Protein AF-A0AAE4ZV45-F1 (afdb_monomer)

pLDDT: mean 95.46, std 4.02, range [68.5, 98.81]

Mean predicted aligned error: 3.24 Å

Sequence (125 aa):
YDPDAQTALLVYGKSILERPEVAKRFMVAYIQSLRDYNDAFFGNKGKEEIIDILVEYSTVTDKALYDMMYPTGLNPDGYVRMKGIQMDLDWYKARGFLMGDLTAEQAVDNSYVDFAVDLLGKYGE

Foldseek 3Di:
DDPLAFDDDDDDDPVVVVVVVSLLVVLLVVLVVLLCLCCLQPVVPCVVVVLVVCLVPHPDVDSVVSVVDDDDDAQSLRDTRQRNVQVVVVVCVVVVNDDDDDHSVNVDDCPSSVSSCVVVPHPPD

Radius of gyration: 16.93 Å; Cα contacts (8 Å, |Δi|>4): 99; chains: 1; bounding box: 43×28×41 Å

Solvent-accessible surface area (backbone atoms only — not comparable to full-atom values): 7608 Å² total; per-residue (Å²): 138,68,93,48,64,56,91,77,82,93,80,84,54,71,80,43,66,79,34,56,73,57,42,36,54,49,38,36,53,50,31,51,51,36,36,52,50,42,27,22,78,76,60,81,40,64,41,68,64,54,50,53,52,43,32,73,76,47,91,59,64,59,73,75,52,67,80,73,54,83,79,80,91,67,56,44,63,60,67,77,46,56,67,20,47,34,52,50,46,50,55,34,38,79,68,69,74,42,88,75,90,76,50,40,77,77,74,53,81,56,68,41,43,51,55,28,35,74,73,70,47,63,78,93,113

Secondary structure (DSSP, 8-state):
--SS---------HHHHT-HHHHHHHHHHHHHHHHHHHHHHTS-SSHHHHHHHHHHHSS---GGGGGTSPPP---TT----HHHHHHHHHHHHHTT-S-S---HHHH---HHHHHHHHHH--TT-

Structure (mmCIF, N/CA/C/O backbone):
data_AF-A0AAE4ZV45-F1
#
_entry.id   AF-A0AAE4ZV45-F1
#
loop_
_atom_site.group_PDB
_atom_site.id
_atom_site.type_symbol
_atom_site.label_atom_id
_atom_site.label_alt_id
_atom_site.label_comp_id
_atom_site.label_asym_id
_atom_site.label_entity_id
_atom_site.label_seq_id
_atom_site.pdbx_PDB_ins_code
_atom_site.Cartn_x
_atom_site.Cartn_y
_atom_site.Cartn_z
_atom_site.occupancy
_atom_site.B_iso_or_equiv
_atom_site.auth_seq_id
_atom_site.auth_comp_id
_atom_site.auth_asym_id
_atom_site.auth_atom_id
_atom_site.pdbx_PDB_model_num
ATOM 1 N N . TYR A 1 1 ? -14.459 12.737 -11.225 1.00 68.50 1 TYR A N 1
ATOM 2 C CA . TYR A 1 1 ? -13.157 12.530 -10.571 1.0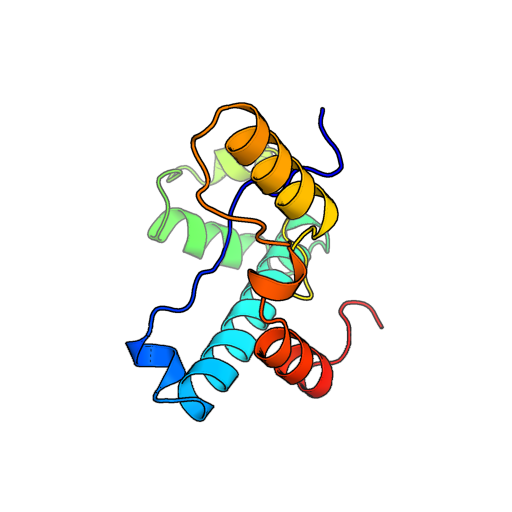0 68.50 1 TYR A CA 1
ATOM 3 C C . TYR A 1 1 ? -13.358 12.826 -9.102 1.00 68.50 1 TYR A C 1
ATOM 5 O O . TYR A 1 1 ? -13.796 13.928 -8.798 1.00 68.50 1 TYR A O 1
ATOM 13 N N . ASP A 1 2 ? -13.147 11.834 -8.241 1.00 84.81 2 ASP A N 1
ATOM 14 C CA . ASP A 1 2 ? -13.209 11.988 -6.787 1.00 84.81 2 ASP A CA 1
ATOM 15 C C . ASP A 1 2 ? -11.779 11.817 -6.241 1.00 84.81 2 ASP A C 1
ATOM 17 O O . ASP A 1 2 ? -11.267 10.698 -6.258 1.00 84.81 2 ASP A O 1
ATOM 21 N N . PRO A 1 3 ? -11.088 12.907 -5.854 1.00 86.94 3 PRO A N 1
ATOM 22 C CA . PRO A 1 3 ? -9.703 12.845 -5.382 1.00 86.94 3 PRO A CA 1
ATOM 23 C C . PRO A 1 3 ? -9.550 12.185 -4.005 1.00 86.94 3 PRO A C 1
ATOM 25 O O . PRO A 1 3 ? -8.432 11.828 -3.626 1.00 86.94 3 PRO A O 1
ATOM 28 N N . ASP A 1 4 ? -10.642 12.051 -3.252 1.00 92.69 4 ASP A N 1
ATOM 29 C CA . ASP A 1 4 ? -10.623 11.517 -1.895 1.00 92.69 4 ASP A CA 1
ATOM 30 C C . ASP A 1 4 ? -10.967 10.021 -1.853 1.00 92.69 4 ASP A C 1
ATOM 32 O O . ASP A 1 4 ? -10.653 9.363 -0.861 1.00 92.69 4 ASP A O 1
ATOM 36 N N . ALA A 1 5 ? -11.545 9.474 -2.928 1.00 92.62 5 ALA A N 1
ATOM 37 C CA . ALA A 1 5 ? -11.975 8.082 -3.021 1.00 92.62 5 ALA A CA 1
ATOM 38 C C . ALA A 1 5 ? -10.843 7.066 -2.769 1.00 92.62 5 ALA A C 1
ATOM 40 O O . ALA A 1 5 ? -9.752 7.156 -3.341 1.00 92.62 5 ALA A O 1
ATOM 41 N N . GLN A 1 6 ? -11.143 6.042 -1.961 1.00 95.19 6 GLN A N 1
ATOM 42 C CA . GLN A 1 6 ? -10.290 4.873 -1.739 1.00 95.19 6 GLN A CA 1
ATOM 43 C C . GLN A 1 6 ? -10.882 3.648 -2.453 1.00 95.19 6 GLN A C 1
ATOM 45 O O . GLN A 1 6 ? -11.742 2.961 -1.918 1.00 95.19 6 GLN A O 1
ATOM 50 N N . THR A 1 7 ? -10.413 3.348 -3.665 1.00 92.06 7 THR A N 1
ATOM 51 C CA . THR A 1 7 ? -11.038 2.317 -4.520 1.00 92.06 7 THR A CA 1
ATOM 52 C C . THR A 1 7 ? -10.774 0.874 -4.079 1.00 92.06 7 THR A C 1
ATOM 54 O O . THR A 1 7 ? -11.626 0.008 -4.260 1.00 92.06 7 THR A O 1
ATOM 57 N N . ALA A 1 8 ? -9.585 0.584 -3.548 1.00 92.88 8 ALA A N 1
ATOM 58 C CA . ALA A 1 8 ? -9.167 -0.769 -3.178 1.00 92.88 8 ALA A CA 1
ATOM 59 C C . ALA A 1 8 ? -8.463 -0.767 -1.819 1.00 92.88 8 ALA A C 1
ATOM 61 O O . ALA A 1 8 ? -7.830 0.218 -1.449 1.00 92.88 8 ALA A O 1
ATOM 62 N N . LEU A 1 9 ? -8.567 -1.865 -1.074 1.00 94.12 9 LEU A N 1
ATOM 63 C CA . LEU A 1 9 ? -8.042 -1.992 0.286 1.00 94.12 9 LEU A CA 1
ATOM 64 C C . LEU A 1 9 ? -7.284 -3.314 0.424 1.00 94.12 9 LEU A C 1
ATOM 66 O O . LEU A 1 9 ? -7.744 -4.345 -0.067 1.00 94.12 9 LEU A O 1
ATOM 70 N N . LEU A 1 10 ? -6.164 -3.294 1.145 1.00 95.81 10 LEU A N 1
ATOM 71 C CA . LEU A 1 10 ? -5.565 -4.506 1.697 1.00 95.81 10 LEU A CA 1
ATOM 72 C C . LEU A 1 10 ? -6.202 -4.762 3.065 1.00 95.81 10 LEU A C 1
ATOM 74 O O . LEU A 1 10 ? -6.154 -3.900 3.939 1.00 95.81 10 LEU A O 1
ATOM 78 N N . VAL A 1 11 ? -6.792 -5.942 3.256 1.00 96.62 11 VAL A N 1
ATOM 79 C CA . VAL A 1 11 ? -7.483 -6.297 4.502 1.00 96.62 11 VAL A CA 1
ATOM 80 C C . VAL A 1 11 ? -6.830 -7.521 5.126 1.00 96.62 11 VAL A C 1
ATOM 82 O O . VAL A 1 11 ? -6.746 -8.585 4.511 1.00 96.62 11 VAL A O 1
ATOM 85 N N . TYR A 1 12 ? -6.393 -7.386 6.375 1.00 97.12 12 TYR A N 1
ATOM 86 C CA . TYR A 1 12 ? -5.903 -8.504 7.170 1.00 97.12 12 TYR A CA 1
ATOM 87 C C . TYR A 1 12 ? -7.057 -9.271 7.808 1.00 97.12 12 TYR A C 1
ATOM 89 O O . TYR A 1 12 ? -7.820 -8.748 8.616 1.00 97.12 12 TYR A O 1
ATOM 97 N N . GLY A 1 13 ? -7.161 -10.553 7.462 1.00 96.62 13 GLY A N 1
ATOM 98 C CA . GLY A 1 13 ? -8.060 -11.476 8.145 1.00 96.62 13 GLY A CA 1
ATOM 99 C C . GLY A 1 13 ? -7.550 -11.856 9.539 1.00 96.62 13 GLY A C 1
ATOM 100 O O . GLY A 1 13 ? -6.360 -11.776 9.837 1.00 96.62 13 GLY A O 1
ATOM 101 N N . LYS A 1 14 ? -8.442 -12.371 10.390 1.00 95.06 14 LYS A N 1
ATOM 102 C CA . LYS A 1 14 ? -8.130 -12.747 11.782 1.00 95.06 14 LYS A CA 1
ATOM 103 C C . LYS A 1 14 ? -6.872 -13.622 11.937 1.00 95.06 14 LYS A C 1
ATOM 105 O O . LYS A 1 14 ? -6.076 -13.402 12.841 1.00 95.06 14 LYS A O 1
ATOM 110 N N . SER A 1 15 ? -6.657 -14.579 11.034 1.00 96.50 15 SER A N 1
ATOM 111 C CA . SER A 1 15 ? -5.549 -15.538 11.131 1.00 96.50 15 SER A CA 1
ATOM 112 C C . SER A 1 15 ? -4.155 -14.922 10.960 1.00 96.50 15 SER A C 1
ATOM 114 O O . SER A 1 15 ? -3.175 -15.527 11.398 1.00 96.50 15 SER A O 1
ATOM 116 N N . ILE A 1 16 ? -4.014 -13.772 10.288 1.00 96.44 16 ILE A N 1
ATOM 117 C CA . ILE A 1 16 ? -2.71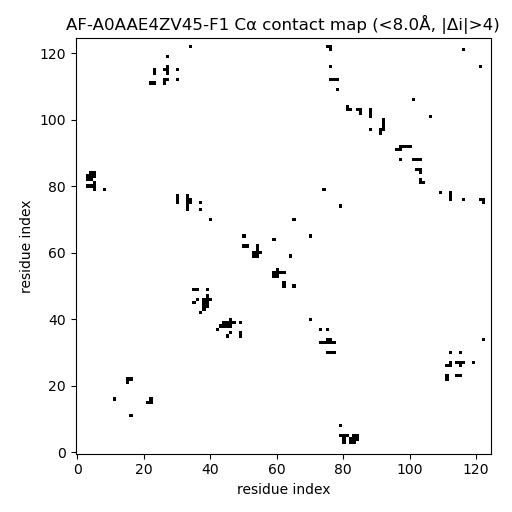8 -13.076 10.202 1.00 96.44 16 ILE A CA 1
ATOM 118 C C . ILE A 1 16 ? -2.512 -12.153 11.406 1.00 96.44 16 ILE A C 1
ATOM 120 O O . ILE A 1 16 ? -1.390 -12.042 11.889 1.00 96.44 16 ILE A O 1
ATOM 124 N N . LEU A 1 17 ? -3.592 -11.590 11.960 1.00 94.88 17 LEU A N 1
ATOM 125 C CA . LEU A 1 17 ? -3.545 -10.763 13.172 1.00 94.88 17 LEU A CA 1
ATOM 126 C C . LEU A 1 17 ? -3.120 -11.563 14.414 1.00 94.88 17 LEU A C 1
ATOM 128 O O . LEU A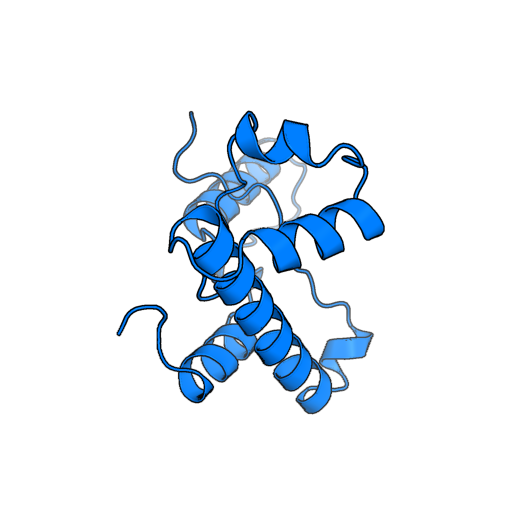 1 17 ? -2.432 -11.039 15.282 1.00 94.88 17 LEU A O 1
ATOM 132 N N . GLU A 1 18 ? -3.440 -12.858 14.469 1.00 97.06 18 GLU A N 1
ATOM 133 C CA . GLU A 1 18 ? -2.940 -13.780 15.504 1.00 97.06 18 GLU A CA 1
ATOM 134 C C . GLU A 1 18 ? -1.431 -14.085 15.369 1.00 97.06 18 GLU A C 1
ATOM 136 O O . GLU A 1 18 ? -0.834 -14.716 16.241 1.00 97.06 18 GLU A O 1
ATOM 141 N N . ARG A 1 19 ? -0.792 -13.640 14.278 1.00 97.94 19 ARG A N 1
ATOM 142 C CA . ARG A 1 19 ? 0.633 -13.836 13.969 1.00 97.94 19 ARG A CA 1
ATOM 143 C C . ARG A 1 19 ? 1.287 -12.484 13.645 1.00 97.94 19 ARG A C 1
ATOM 145 O O . ARG A 1 19 ? 1.714 -12.270 12.508 1.00 97.94 19 ARG A O 1
ATOM 152 N N . PRO A 1 20 ? 1.413 -11.575 14.627 1.00 96.12 20 PRO A N 1
ATOM 153 C CA . PRO A 1 20 ? 1.793 -10.180 14.387 1.00 96.12 20 PRO A CA 1
ATOM 154 C C . PRO A 1 20 ? 3.147 -10.021 13.684 1.00 96.12 20 PRO A C 1
ATOM 156 O O . PRO A 1 20 ? 3.307 -9.151 12.836 1.00 96.12 20 PRO A O 1
ATOM 159 N N . GLU A 1 21 ? 4.115 -10.896 13.957 1.00 98.00 21 GLU A N 1
ATOM 160 C CA . GLU A 1 21 ? 5.420 -10.852 13.283 1.00 98.00 21 GLU A CA 1
ATOM 161 C C . GLU A 1 21 ? 5.341 -11.236 11.798 1.00 98.00 21 GLU A C 1
ATOM 163 O O . GLU A 1 21 ? 6.087 -10.704 10.976 1.00 98.00 21 GLU A O 1
ATOM 168 N N . VAL A 1 22 ? 4.408 -12.118 11.427 1.00 98.31 22 VAL A N 1
ATOM 169 C CA . VAL A 1 22 ? 4.125 -12.433 10.019 1.00 98.31 22 VAL A CA 1
ATOM 170 C C . VAL A 1 22 ? 3.413 -11.256 9.359 1.00 98.31 22 VAL A C 1
ATOM 172 O O . VAL A 1 22 ? 3.796 -10.860 8.263 1.00 98.31 22 VAL A O 1
ATOM 175 N N . ALA A 1 23 ? 2.431 -10.661 10.039 1.00 98.31 23 ALA A N 1
ATOM 176 C CA . ALA A 1 23 ? 1.695 -9.495 9.553 1.00 98.31 23 ALA A CA 1
ATOM 177 C C . ALA A 1 23 ? 2.616 -8.289 9.284 1.00 98.31 23 ALA A C 1
ATOM 179 O O . ALA A 1 23 ? 2.509 -7.649 8.238 1.00 98.31 23 ALA A O 1
ATOM 180 N N . LYS A 1 24 ? 3.577 -8.020 10.177 1.00 98.56 24 LYS A N 1
ATOM 181 C CA . LYS A 1 24 ? 4.603 -6.984 9.984 1.00 98.56 24 LYS A CA 1
ATOM 182 C C . LYS A 1 24 ? 5.479 -7.262 8.766 1.00 98.56 24 LYS A C 1
ATOM 184 O O . LYS A 1 24 ? 5.617 -6.405 7.901 1.00 98.56 24 LYS A O 1
ATOM 189 N N . ARG A 1 25 ? 6.044 -8.471 8.666 1.00 98.50 25 ARG A N 1
ATOM 190 C CA . ARG A 1 25 ? 6.915 -8.857 7.540 1.00 98.50 25 ARG A CA 1
ATOM 191 C C . ARG A 1 25 ? 6.180 -8.827 6.202 1.00 98.50 25 ARG A C 1
ATOM 193 O O . ARG A 1 25 ? 6.766 -8.407 5.211 1.00 98.50 25 ARG A O 1
ATOM 200 N N . PHE A 1 26 ? 4.910 -9.232 6.184 1.00 98.62 26 PHE A N 1
ATOM 201 C CA . PHE A 1 26 ? 4.068 -9.101 5.000 1.00 98.62 26 PHE A CA 1
ATOM 202 C C . PHE A 1 26 ? 3.911 -7.635 4.601 1.00 98.62 26 PHE A C 1
ATOM 204 O O . PHE A 1 26 ? 4.115 -7.316 3.437 1.00 98.62 26 PHE A O 1
ATOM 211 N N . MET A 1 27 ? 3.595 -6.742 5.546 1.00 98.75 27 MET A N 1
ATOM 212 C CA . MET A 1 27 ? 3.390 -5.325 5.230 1.00 98.75 27 MET A CA 1
ATOM 213 C C . MET A 1 27 ? 4.667 -4.663 4.705 1.00 98.75 27 MET A C 1
ATOM 215 O O . MET A 1 27 ? 4.604 -3.901 3.747 1.00 98.75 27 MET A O 1
ATOM 219 N N . VAL A 1 28 ? 5.829 -5.009 5.270 1.00 98.81 28 VAL A N 1
ATOM 220 C CA . VAL A 1 28 ? 7.134 -4.563 4.755 1.00 98.81 28 VAL A CA 1
ATOM 221 C C . VAL A 1 28 ? 7.306 -4.981 3.293 1.00 98.81 28 VAL A C 1
ATOM 223 O O . VAL A 1 28 ? 7.559 -4.127 2.448 1.00 98.81 28 VAL A O 1
ATOM 226 N N . ALA A 1 29 ? 7.109 -6.264 2.976 1.00 98.75 29 ALA A N 1
ATOM 227 C CA . ALA A 1 29 ? 7.237 -6.763 1.605 1.00 98.75 29 ALA A CA 1
ATOM 228 C C . ALA A 1 29 ? 6.197 -6.142 0.656 1.00 98.75 29 ALA A C 1
ATOM 230 O O . ALA A 1 29 ? 6.512 -5.798 -0.481 1.00 98.75 29 ALA A O 1
ATOM 231 N N . TYR A 1 30 ? 4.965 -5.954 1.132 1.00 98.62 30 TYR A N 1
ATOM 232 C CA . TYR A 1 30 ? 3.910 -5.295 0.373 1.00 98.62 30 TYR A CA 1
ATOM 233 C C . TYR A 1 30 ? 4.299 -3.853 0.032 1.00 98.62 30 TYR A C 1
ATOM 235 O O . TYR A 1 30 ? 4.276 -3.490 -1.140 1.00 98.62 30 TYR A O 1
ATOM 243 N N . ILE A 1 31 ? 4.743 -3.053 1.005 1.00 98.75 31 ILE A N 1
ATOM 244 C CA . ILE A 1 31 ? 5.172 -1.667 0.766 1.00 98.75 31 ILE A CA 1
ATOM 245 C C . ILE A 1 31 ? 6.393 -1.605 -0.156 1.00 98.75 31 ILE A C 1
ATOM 247 O O . ILE A 1 31 ? 6.423 -0.759 -1.045 1.00 98.75 31 ILE A O 1
ATOM 251 N N . GLN A 1 32 ? 7.354 -2.526 -0.033 1.00 98.62 32 GLN A N 1
ATOM 252 C CA . GLN A 1 32 ? 8.445 -2.640 -1.010 1.00 98.62 32 GLN A CA 1
ATOM 253 C C . GLN A 1 32 ? 7.904 -2.851 -2.433 1.00 98.62 32 GLN A C 1
ATOM 255 O O . GLN A 1 32 ? 8.278 -2.105 -3.331 1.00 98.62 32 GLN A O 1
ATOM 260 N N . SER A 1 33 ? 6.934 -3.754 -2.624 1.00 98.12 33 SER A N 1
ATOM 261 C CA . SER A 1 33 ? 6.321 -3.970 -3.944 1.00 98.12 33 SER A CA 1
ATOM 262 C C . SER A 1 33 ? 5.555 -2.748 -4.474 1.00 98.12 33 SER A C 1
ATOM 264 O O . SER A 1 33 ? 5.572 -2.481 -5.676 1.00 98.12 33 SER A O 1
ATOM 266 N N . LEU A 1 34 ? 4.921 -1.958 -3.594 1.00 98.25 34 LEU A N 1
ATOM 267 C CA . LEU A 1 34 ? 4.287 -0.696 -3.988 1.00 98.25 34 LEU A CA 1
ATOM 268 C C . LEU A 1 34 ? 5.329 0.310 -4.480 1.00 98.25 34 LEU A C 1
ATOM 270 O O . LEU A 1 34 ? 5.063 1.044 -5.431 1.00 98.25 34 LEU A O 1
ATOM 274 N N . ARG A 1 35 ? 6.506 0.351 -3.850 1.00 98.38 35 ARG A N 1
ATOM 275 C CA . ARG A 1 35 ? 7.612 1.226 -4.256 1.00 98.38 35 ARG A CA 1
ATOM 276 C C . ARG A 1 35 ? 8.223 0.776 -5.571 1.00 98.38 35 ARG A C 1
ATOM 278 O O . ARG A 1 35 ? 8.424 1.629 -6.422 1.00 98.38 35 ARG A O 1
ATOM 285 N N . ASP A 1 36 ? 8.409 -0.524 -5.784 1.00 98.25 36 ASP A N 1
ATOM 286 C CA . ASP A 1 36 ? 8.891 -1.053 -7.065 1.00 98.25 36 ASP A CA 1
ATOM 287 C C . ASP A 1 36 ? 7.915 -0.730 -8.209 1.00 98.25 36 ASP A C 1
ATOM 289 O O . ASP A 1 36 ? 8.325 -0.278 -9.278 1.00 98.25 36 ASP A O 1
ATOM 293 N N . TYR A 1 37 ? 6.605 -0.862 -7.967 1.00 97.56 37 TYR A N 1
ATOM 294 C CA . TYR A 1 37 ? 5.578 -0.434 -8.920 1.00 97.56 37 TYR A CA 1
ATOM 295 C C . TYR A 1 37 ? 5.654 1.074 -9.209 1.00 97.56 37 TYR A C 1
ATOM 297 O O . TYR A 1 37 ? 5.617 1.494 -10.366 1.00 97.56 37 TYR A O 1
ATOM 305 N N . ASN A 1 38 ? 5.765 1.907 -8.170 1.00 98.06 38 ASN A N 1
ATOM 306 C CA . ASN A 1 38 ? 5.849 3.356 -8.345 1.00 98.06 38 ASN A CA 1
ATOM 307 C C . ASN A 1 38 ? 7.143 3.779 -9.066 1.00 98.06 38 ASN A 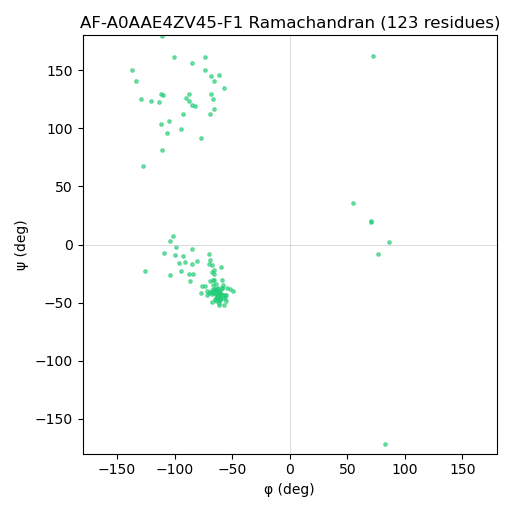C 1
ATOM 309 O O . ASN A 1 38 ? 7.090 4.605 -9.977 1.00 98.06 38 ASN A O 1
ATOM 313 N N . ASP A 1 39 ? 8.279 3.17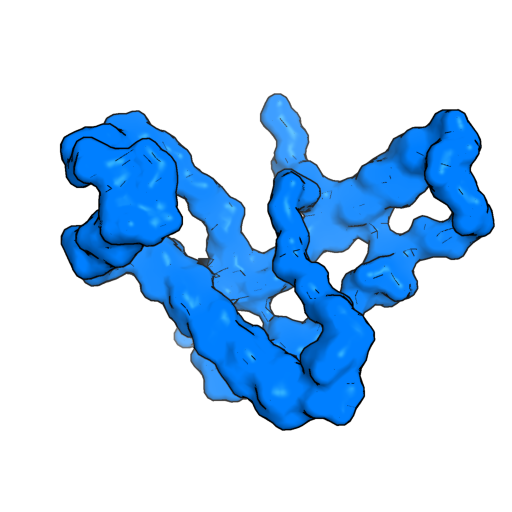0 -8.731 1.00 97.50 39 ASP A N 1
ATOM 314 C CA . ASP A 1 39 ? 9.564 3.350 -9.411 1.00 97.50 39 ASP A CA 1
ATOM 315 C C . ASP A 1 39 ? 9.449 2.993 -10.904 1.00 97.50 39 ASP A C 1
ATOM 317 O O . ASP A 1 39 ? 9.913 3.752 -11.758 1.00 97.50 39 ASP A O 1
ATOM 321 N N . ALA A 1 40 ? 8.770 1.894 -11.239 1.00 96.75 40 ALA A N 1
ATOM 322 C CA . ALA A 1 40 ? 8.554 1.455 -12.617 1.00 96.75 40 ALA A CA 1
ATOM 323 C C . ALA A 1 40 ? 7.707 2.426 -13.441 1.00 96.75 40 ALA A C 1
ATOM 325 O O . ALA A 1 40 ? 8.078 2.769 -14.567 1.00 96.75 40 ALA A O 1
ATOM 326 N N . PHE A 1 41 ? 6.571 2.864 -12.900 1.00 95.88 41 PHE A N 1
ATOM 327 C CA . PHE A 1 41 ? 5.577 3.618 -13.667 1.00 95.88 41 PHE A CA 1
ATOM 328 C C . PHE A 1 41 ? 5.709 5.139 -13.553 1.00 95.88 41 PHE A C 1
ATOM 330 O O . PHE A 1 41 ? 5.268 5.849 -14.457 1.00 95.88 41 PHE A O 1
ATOM 337 N N . PHE A 1 42 ? 6.332 5.642 -12.488 1.00 95.00 42 PHE A N 1
ATOM 338 C CA . PHE A 1 42 ? 6.477 7.078 -12.227 1.00 95.00 42 PHE A CA 1
ATOM 339 C C . PHE A 1 42 ? 7.936 7.506 -12.001 1.00 95.00 42 PHE A C 1
ATOM 341 O O . PHE A 1 42 ? 8.264 8.669 -12.226 1.00 95.00 42 PHE A O 1
ATOM 348 N N . GLY A 1 43 ? 8.817 6.581 -11.605 1.00 93.19 43 GLY A N 1
ATOM 349 C CA . GLY A 1 43 ? 10.241 6.836 -11.347 1.00 93.19 43 GLY A CA 1
ATOM 350 C C . GLY A 1 43 ? 11.203 6.472 -12.489 1.00 93.19 43 GLY A C 1
ATOM 351 O O . GLY A 1 43 ? 12.401 6.716 -12.362 1.00 93.19 43 GLY A O 1
ATOM 352 N N . ASN A 1 44 ? 10.712 5.910 -13.604 1.00 90.06 44 ASN A N 1
ATOM 353 C CA . ASN A 1 44 ? 11.515 5.406 -14.733 1.00 90.06 44 ASN A CA 1
ATOM 354 C C . ASN A 1 44 ? 12.593 4.369 -14.344 1.00 90.06 44 ASN A C 1
ATOM 356 O O . ASN A 1 44 ? 13.675 4.335 -14.936 1.00 90.06 44 ASN A O 1
ATOM 360 N N . LYS A 1 45 ? 12.311 3.498 -13.370 1.00 96.56 45 LYS A N 1
ATOM 361 C CA . LYS A 1 45 ? 13.250 2.483 -12.872 1.00 96.56 45 LYS A CA 1
ATOM 362 C C . LYS A 1 45 ? 12.603 1.100 -12.839 1.00 96.56 45 LYS A C 1
ATOM 364 O O . LYS A 1 45 ? 11.576 0.917 -12.211 1.00 96.56 45 LYS A O 1
ATOM 369 N N . GLY A 1 46 ? 13.220 0.110 -13.487 1.00 96.12 46 GLY A N 1
ATOM 370 C CA . GLY A 1 46 ? 12.761 -1.288 -13.414 1.00 96.12 46 GLY A CA 1
ATOM 371 C C . GLY A 1 46 ? 11.439 -1.584 -14.140 1.00 96.12 46 GLY A C 1
ATOM 372 O O . GLY A 1 46 ? 10.808 -2.597 -13.862 1.00 96.12 46 GLY A O 1
ATOM 373 N N . LYS A 1 47 ? 11.007 -0.724 -15.077 1.00 95.81 47 LYS A N 1
ATOM 374 C CA . LYS A 1 47 ? 9.696 -0.844 -15.745 1.00 95.81 47 LYS A CA 1
ATOM 375 C C . LYS A 1 47 ? 9.472 -2.196 -16.433 1.00 95.81 47 LYS A C 1
ATOM 377 O O . LYS A 1 47 ? 8.389 -2.756 -16.313 1.00 95.81 47 LYS A O 1
ATOM 382 N N . GLU A 1 48 ? 10.476 -2.710 -17.141 1.00 96.62 48 GLU A N 1
ATOM 383 C CA . GLU A 1 48 ? 10.366 -3.974 -17.885 1.00 96.62 48 GLU A CA 1
ATOM 384 C C . GLU A 1 48 ? 10.122 -5.169 -16.952 1.00 96.62 48 GLU A C 1
ATOM 386 O O . GLU A 1 48 ? 9.185 -5.926 -17.170 1.00 96.62 48 GLU A O 1
ATOM 391 N N . GLU A 1 49 ? 10.881 -5.280 -15.860 1.00 97.31 49 GLU A N 1
ATOM 392 C CA . GLU A 1 49 ? 10.724 -6.359 -14.874 1.00 97.31 49 GLU A CA 1
ATOM 393 C C . GLU A 1 49 ? 9.329 -6.355 -14.231 1.00 97.31 49 GLU A C 1
ATOM 395 O O . GLU A 1 49 ? 8.687 -7.398 -14.112 1.00 97.31 49 GLU A O 1
ATOM 400 N N . ILE A 1 50 ? 8.817 -5.173 -13.874 1.00 97.50 50 ILE A N 1
ATOM 401 C CA . ILE A 1 50 ? 7.471 -5.049 -13.305 1.00 97.50 50 ILE A CA 1
ATOM 402 C C . ILE A 1 50 ? 6.389 -5.398 -14.330 1.00 97.50 50 ILE A C 1
ATOM 404 O O . ILE A 1 50 ? 5.418 -6.066 -13.975 1.00 97.50 50 ILE A O 1
ATOM 408 N N . ILE A 1 51 ? 6.540 -4.999 -15.597 1.00 97.06 51 ILE A N 1
ATOM 409 C CA . ILE A 1 51 ? 5.608 -5.403 -16.661 1.00 97.06 51 ILE A CA 1
ATOM 410 C C . ILE A 1 51 ? 5.608 -6.924 -16.832 1.00 97.06 51 ILE A C 1
ATOM 412 O O . ILE A 1 51 ? 4.537 -7.505 -16.984 1.00 97.06 51 ILE A O 1
ATOM 416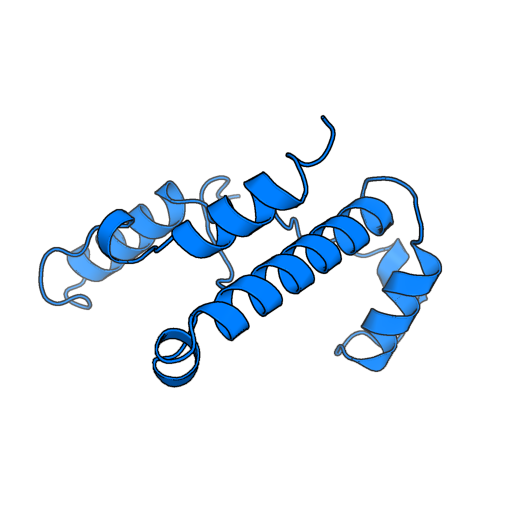 N N . ASP A 1 52 ? 6.766 -7.576 -16.763 1.00 97.56 52 ASP A N 1
ATOM 417 C CA . ASP A 1 52 ? 6.877 -9.028 -16.921 1.00 97.56 52 ASP A CA 1
ATOM 418 C C . ASP A 1 52 ? 6.122 -9.775 -15.818 1.00 97.56 52 ASP A C 1
ATOM 420 O O . ASP A 1 52 ? 5.322 -10.665 -16.116 1.00 97.56 52 ASP A O 1
ATOM 424 N N . ILE A 1 53 ? 6.275 -9.339 -14.563 1.00 97.31 53 ILE A N 1
ATOM 425 C CA . ILE A 1 53 ? 5.507 -9.866 -13.426 1.00 97.31 53 ILE A CA 1
ATOM 426 C C . ILE A 1 53 ? 4.004 -9.631 -13.632 1.00 97.31 53 ILE A C 1
ATOM 428 O O . ILE A 1 53 ? 3.189 -10.532 -13.429 1.00 97.31 53 ILE A O 1
ATOM 432 N N . LEU A 1 54 ? 3.603 -8.425 -14.041 1.00 96.38 54 LEU A N 1
ATOM 433 C CA . LEU A 1 54 ? 2.188 -8.106 -14.227 1.00 96.38 54 LEU A CA 1
ATOM 434 C C . LEU A 1 54 ? 1.562 -8.895 -15.386 1.00 96.38 54 LEU A C 1
ATOM 436 O O . LEU A 1 54 ? 0.410 -9.307 -15.270 1.00 96.38 54 LEU A O 1
ATOM 440 N N . VAL A 1 55 ? 2.298 -9.161 -16.465 1.00 97.12 55 VAL A N 1
ATOM 441 C CA . VAL A 1 55 ? 1.838 -10.021 -17.566 1.00 97.12 55 VAL A CA 1
ATOM 442 C C . VAL A 1 55 ? 1.661 -11.468 -17.118 1.00 97.12 55 VAL A C 1
ATOM 444 O O . VAL A 1 55 ? 0.711 -12.121 -17.547 1.00 97.12 55 VAL A O 1
ATOM 447 N N . GLU A 1 56 ? 2.545 -11.971 -16.256 1.00 97.69 56 GLU A N 1
ATOM 448 C CA . GLU A 1 56 ? 2.460 -13.339 -15.738 1.00 97.69 56 GLU A CA 1
ATOM 449 C C . GLU A 1 56 ? 1.261 -13.533 -14.794 1.00 97.69 56 GLU A C 1
ATOM 451 O O . GLU A 1 56 ? 0.580 -14.558 -14.867 1.00 97.69 56 GLU A O 1
ATOM 456 N N . TYR A 1 57 ? 0.980 -12.553 -13.927 1.00 96.38 57 TYR A N 1
ATOM 457 C CA . TYR A 1 57 ? 0.023 -12.711 -12.822 1.00 96.38 57 TYR A CA 1
ATOM 458 C C . TYR A 1 57 ? -1.297 -11.937 -12.966 1.00 96.38 57 TYR A C 1
ATOM 460 O O . TYR A 1 57 ? -2.193 -12.119 -12.139 1.00 96.38 57 TYR A O 1
ATOM 468 N N . SER A 1 58 ? -1.454 -11.075 -13.975 1.00 92.75 58 SER A N 1
ATOM 469 C CA . SER A 1 58 ? -2.673 -10.278 -14.181 1.00 92.75 58 SER A CA 1
ATOM 470 C C . SER A 1 58 ? -3.467 -10.699 -15.423 1.00 92.75 58 SER A C 1
ATOM 472 O O . SER A 1 58 ? -3.108 -11.619 -16.152 1.00 92.75 58 SER A O 1
ATOM 474 N N . THR A 1 59 ? -4.597 -10.033 -15.664 1.00 93.81 59 THR A N 1
ATOM 475 C CA . THR A 1 59 ? -5.439 -10.280 -16.844 1.00 93.81 59 THR A CA 1
ATOM 476 C C . THR A 1 59 ? -4.933 -9.586 -18.109 1.00 93.81 59 THR A C 1
ATOM 478 O O . THR A 1 59 ? -5.406 -9.904 -19.200 1.00 93.81 59 THR A O 1
ATOM 481 N N . VAL A 1 60 ? -4.001 -8.636 -17.985 1.00 94.81 60 VAL A N 1
ATOM 482 C CA . VAL A 1 60 ? -3.416 -7.913 -19.119 1.00 94.81 60 VAL A CA 1
ATOM 483 C C . VAL A 1 60 ? -2.126 -8.618 -19.517 1.00 94.81 60 VAL A C 1
ATOM 485 O O . VAL A 1 60 ? -1.089 -8.439 -18.894 1.00 94.81 60 VAL A O 1
ATOM 488 N N . THR A 1 61 ? -2.196 -9.438 -20.564 1.00 95.75 61 THR A N 1
ATOM 489 C CA . THR A 1 61 ? -1.075 -10.297 -20.979 1.00 95.75 61 THR A CA 1
ATOM 490 C C . THR A 1 61 ? -0.261 -9.735 -22.148 1.00 95.75 61 THR A C 1
ATOM 492 O O . THR A 1 61 ? 0.778 -10.287 -22.498 1.00 95.75 61 THR A O 1
ATOM 495 N N . ASP A 1 62 ? -0.730 -8.664 -22.793 1.00 96.38 62 ASP A N 1
ATOM 496 C CA . ASP A 1 62 ? 0.004 -7.977 -23.860 1.00 96.38 62 ASP A CA 1
ATOM 497 C C . ASP A 1 62 ? 0.838 -6.836 -23.265 1.00 96.38 62 ASP A C 1
ATOM 499 O O . ASP A 1 62 ? 0.292 -5.832 -22.799 1.00 96.38 62 ASP A O 1
ATOM 503 N N . LYS A 1 63 ? 2.170 -6.985 -23.309 1.00 94.94 63 LYS A N 1
ATOM 504 C CA . LYS A 1 63 ? 3.127 -5.996 -22.791 1.00 94.94 63 LYS A CA 1
ATOM 505 C C . LYS A 1 63 ? 2.899 -4.602 -23.384 1.00 94.94 63 LYS A C 1
ATOM 507 O O . LYS A 1 63 ? 3.006 -3.619 -22.656 1.00 94.94 63 LYS A O 1
ATOM 512 N N . ALA A 1 64 ? 2.539 -4.503 -24.667 1.00 95.19 64 ALA A N 1
ATOM 513 C CA . ALA A 1 64 ? 2.375 -3.216 -25.344 1.00 95.19 64 ALA A CA 1
ATOM 514 C C . ALA A 1 64 ? 1.205 -2.388 -24.781 1.00 95.19 64 ALA A C 1
ATOM 516 O O . ALA A 1 64 ? 1.195 -1.162 -24.901 1.00 95.19 64 ALA A O 1
ATOM 517 N N . LEU A 1 65 ? 0.227 -3.027 -24.124 1.00 95.69 65 LEU A N 1
ATOM 518 C CA . LEU A 1 65 ? -0.878 -2.313 -23.483 1.00 95.69 65 LEU A CA 1
ATOM 519 C C . LEU A 1 65 ? -0.408 -1.470 -22.289 1.00 95.69 65 LEU A C 1
ATOM 521 O O . LEU A 1 65 ? -0.969 -0.399 -22.060 1.00 95.69 65 LEU A O 1
ATOM 525 N N . TYR A 1 66 ? 0.647 -1.875 -21.576 1.00 94.50 66 TYR A N 1
ATOM 526 C CA . TYR A 1 66 ? 1.172 -1.123 -20.427 1.00 94.50 66 TYR A CA 1
ATOM 527 C C . TYR A 1 66 ? 1.798 0.227 -20.804 1.00 94.50 66 TYR A C 1
ATOM 529 O O . TYR A 1 66 ? 1.939 1.091 -19.940 1.00 94.50 66 TYR A O 1
ATOM 537 N N . ASP A 1 67 ? 2.135 0.442 -22.079 1.00 90.25 67 ASP A N 1
ATOM 538 C CA . ASP A 1 67 ? 2.605 1.741 -22.578 1.00 90.25 67 ASP A CA 1
ATOM 539 C C . ASP A 1 67 ? 1.459 2.693 -22.952 1.00 90.25 67 ASP A C 1
ATOM 541 O O . ASP A 1 67 ? 1.669 3.900 -23.065 1.00 90.25 67 ASP A O 1
ATOM 545 N N . MET A 1 68 ? 0.243 2.167 -23.126 1.00 93.31 68 MET A N 1
ATOM 546 C CA . MET A 1 68 ? -0.951 2.948 -23.474 1.00 93.31 68 MET A CA 1
ATOM 547 C C . MET A 1 68 ? -1.889 3.166 -22.284 1.00 93.31 68 MET A C 1
ATOM 549 O O . MET A 1 68 ? -2.665 4.123 -22.267 1.00 93.31 68 MET A O 1
ATOM 553 N N . MET A 1 69 ? -1.862 2.260 -21.308 1.00 93.00 69 MET A N 1
ATOM 554 C CA . MET A 1 69 ? -2.689 2.334 -20.111 1.00 93.00 69 MET A CA 1
ATOM 555 C C . MET A 1 69 ? -2.196 3.415 -19.156 1.00 93.00 69 MET A C 1
ATOM 557 O O . MET A 1 69 ? -1.003 3.689 -19.046 1.00 93.00 69 MET A O 1
ATOM 561 N N . TYR A 1 70 ? -3.133 3.984 -18.402 1.00 91.69 70 TYR A N 1
ATOM 562 C CA . TYR A 1 70 ? -2.785 4.814 -17.260 1.00 91.69 70 TYR A CA 1
ATOM 563 C C . TYR A 1 70 ? -2.569 3.915 -16.031 1.00 91.69 70 TYR A C 1
ATOM 565 O O . TYR A 1 70 ? -3.507 3.205 -15.651 1.00 91.69 70 TYR A O 1
ATOM 573 N N . PRO A 1 71 ? -1.373 3.912 -15.413 1.00 91.50 71 PRO A N 1
ATOM 574 C CA . PRO A 1 71 ? -1.095 3.097 -14.236 1.00 91.50 71 PRO A CA 1
ATOM 575 C C . PRO A 1 71 ? -2.005 3.468 -13.061 1.00 91.50 71 PRO A C 1
ATOM 577 O O . PRO A 1 71 ? -2.360 4.634 -12.863 1.00 91.50 71 PRO A O 1
ATOM 580 N N . THR A 1 72 ? -2.368 2.478 -12.250 1.00 90.75 72 THR A N 1
ATOM 581 C CA . THR A 1 72 ? -3.142 2.721 -11.031 1.00 90.75 72 THR A CA 1
ATOM 582 C C . THR A 1 72 ? -2.274 3.481 -10.033 1.00 90.75 72 THR A C 1
ATOM 584 O O . THR A 1 72 ? -1.160 3.066 -9.732 1.00 90.75 72 THR A O 1
ATOM 587 N N . GLY A 1 73 ? -2.783 4.581 -9.478 1.00 90.56 73 GLY A N 1
ATOM 588 C CA . GLY A 1 73 ? -2.087 5.299 -8.411 1.00 90.56 73 GLY A CA 1
ATOM 589 C C . GLY A 1 73 ? -2.076 4.478 -7.123 1.00 90.56 73 GLY A C 1
ATOM 590 O O . GLY A 1 73 ? -3.126 4.285 -6.511 1.00 90.56 73 GLY A O 1
ATOM 591 N N . LEU A 1 74 ? -0.898 4.016 -6.707 1.00 95.62 74 LEU A N 1
ATOM 592 C CA . LEU A 1 74 ? -0.692 3.288 -5.456 1.00 95.62 74 LEU A CA 1
ATOM 593 C C . LEU A 1 74 ? 0.125 4.158 -4.504 1.00 95.62 74 LEU A C 1
ATOM 595 O O . LEU A 1 74 ? 1.174 4.659 -4.893 1.00 95.62 74 LEU A O 1
ATOM 599 N N . ASN A 1 75 ? -0.328 4.332 -3.261 1.00 96.94 75 ASN A N 1
ATOM 600 C CA . ASN A 1 75 ? 0.450 5.067 -2.264 1.00 96.94 75 ASN A CA 1
ATOM 601 C C . ASN A 1 75 ? 1.743 4.284 -1.947 1.00 96.94 75 ASN A C 1
ATOM 603 O O . ASN A 1 75 ? 1.630 3.176 -1.422 1.00 96.94 75 ASN A O 1
ATOM 607 N N . PRO A 1 76 ? 2.946 4.815 -2.231 1.00 97.94 76 PRO A N 1
ATOM 608 C CA . PRO A 1 76 ? 4.201 4.083 -2.041 1.00 97.94 76 PRO A CA 1
ATOM 609 C C . PRO A 1 76 ? 4.563 3.846 -0.566 1.00 97.94 76 PRO A C 1
ATOM 611 O O . PRO A 1 76 ? 5.425 3.019 -0.279 1.00 97.94 76 PRO A O 1
ATOM 614 N N . ASP A 1 77 ? 3.891 4.528 0.364 1.00 98.31 77 ASP A N 1
ATOM 615 C CA . ASP A 1 77 ? 3.992 4.284 1.806 1.00 98.31 77 ASP A CA 1
ATOM 616 C C . ASP A 1 77 ? 2.802 3.474 2.347 1.00 98.31 77 ASP A C 1
ATOM 618 O O . ASP A 1 77 ? 2.671 3.293 3.547 1.00 98.31 77 ASP A O 1
ATOM 622 N N . GLY A 1 78 ? 1.915 2.963 1.487 1.00 97.38 78 GLY A N 1
ATOM 623 C CA . GLY A 1 78 ? 0.876 1.996 1.863 1.00 97.38 78 GLY A CA 1
ATOM 624 C C . GLY A 1 78 ? -0.349 2.556 2.597 1.00 97.38 78 GLY A C 1
ATOM 625 O O . GLY A 1 78 ? -1.331 1.830 2.753 1.00 97.38 78 GLY A O 1
ATOM 626 N N . TYR A 1 79 ? -0.350 3.830 2.999 1.00 97.69 79 TYR A N 1
ATOM 627 C CA . TYR A 1 79 ? -1.502 4.441 3.669 1.00 97.69 79 TYR A CA 1
ATOM 628 C C . TYR A 1 79 ? -2.731 4.558 2.762 1.00 97.69 79 TYR A C 1
ATOM 630 O O . TYR A 1 79 ? -2.647 4.958 1.595 1.00 97.69 79 TYR A O 1
ATOM 638 N N . VAL A 1 80 ? -3.896 4.299 3.350 1.00 96.81 80 VAL A N 1
ATOM 639 C CA . VAL A 1 80 ? -5.207 4.497 2.722 1.00 96.81 80 VAL A CA 1
ATOM 640 C C . VAL A 1 80 ? -5.699 5.941 2.868 1.00 96.81 80 VAL A C 1
ATOM 642 O O . VAL A 1 80 ? -5.328 6.666 3.793 1.00 96.81 80 VAL A O 1
ATOM 645 N N . ARG A 1 81 ? -6.587 6.376 1.970 1.00 95.75 81 ARG A N 1
ATOM 646 C CA . ARG A 1 81 ? -7.258 7.679 2.049 1.00 95.75 81 ARG A CA 1
ATOM 647 C C . ARG A 1 81 ? -8.374 7.643 3.094 1.00 95.75 81 ARG A C 1
ATOM 649 O O . ARG A 1 81 ? -9.524 7.346 2.780 1.00 95.75 81 ARG A O 1
ATOM 656 N N . MET A 1 82 ? -8.040 8.008 4.332 1.00 96.69 82 MET A N 1
ATOM 657 C CA . MET A 1 82 ? -8.978 8.021 5.469 1.00 96.69 82 MET A CA 1
ATOM 658 C C . MET A 1 82 ? -10.270 8.800 5.190 1.00 96.69 82 MET A C 1
ATOM 660 O O . MET A 1 82 ? -11.351 8.356 5.564 1.00 96.69 82 MET A O 1
ATOM 664 N N . LYS A 1 83 ? -10.178 9.933 4.478 1.00 96.38 83 LYS A N 1
ATOM 665 C CA . LYS A 1 83 ? -11.352 10.738 4.118 1.00 96.38 83 LYS A CA 1
ATOM 666 C C . LYS A 1 83 ? -12.325 9.981 3.209 1.00 96.38 83 LYS A C 1
ATOM 668 O O . LYS A 1 83 ? -13.521 10.010 3.476 1.00 96.38 83 LYS A O 1
ATOM 673 N N . GLY A 1 84 ? -11.825 9.284 2.187 1.00 96.75 84 GLY A N 1
ATOM 674 C CA . GLY A 1 84 ? -12.657 8.455 1.312 1.00 96.75 84 GLY A CA 1
ATOM 675 C C . GLY A 1 84 ? -13.352 7.337 2.079 1.00 96.75 84 GLY A C 1
ATOM 676 O O . GLY A 1 84 ? -14.552 7.144 1.929 1.00 96.75 84 GLY A O 1
ATOM 677 N N . ILE A 1 85 ? -12.625 6.680 2.987 1.00 97.06 85 ILE A N 1
ATOM 678 C CA . ILE A 1 85 ? -13.197 5.637 3.851 1.00 97.06 85 ILE A CA 1
ATOM 679 C C . ILE A 1 85 ? -14.314 6.208 4.733 1.00 97.06 85 ILE A C 1
ATOM 681 O O . ILE A 1 85 ? -15.382 5.608 4.826 1.00 97.06 85 ILE A O 1
ATOM 685 N N . GLN A 1 86 ? -14.113 7.376 5.354 1.00 96.81 86 GLN A N 1
ATOM 686 C CA . GLN A 1 86 ? -15.162 8.006 6.160 1.00 96.81 86 GLN A CA 1
ATOM 687 C C . GLN A 1 86 ? -16.387 8.371 5.310 1.00 96.81 86 GLN A C 1
ATOM 689 O O . GLN A 1 86 ? -17.514 8.129 5.733 1.00 96.81 86 GLN A O 1
ATOM 694 N N . MET A 1 87 ? -16.178 8.895 4.097 1.00 96.19 87 MET A N 1
ATOM 695 C CA . MET A 1 87 ? -17.267 9.205 3.164 1.00 96.19 87 MET A CA 1
ATOM 696 C C . MET A 1 87 ? -18.075 7.956 2.790 1.00 96.19 87 MET A C 1
ATOM 698 O O . MET A 1 87 ? -19.304 8.025 2.744 1.00 96.19 87 MET A O 1
ATOM 702 N N . ASP A 1 88 ? -17.413 6.816 2.576 1.00 95.38 88 ASP A N 1
ATOM 703 C CA . ASP A 1 88 ? -18.088 5.543 2.311 1.00 95.38 88 ASP A CA 1
ATOM 704 C C . ASP A 1 88 ? -18.909 5.086 3.526 1.00 95.38 88 ASP A C 1
ATOM 706 O O . ASP A 1 88 ? -20.089 4.751 3.386 1.00 95.38 88 ASP A O 1
ATOM 710 N N . LEU A 1 89 ? -18.331 5.127 4.733 1.00 96.12 89 LEU A N 1
ATOM 711 C CA . LEU A 1 89 ? -19.034 4.779 5.975 1.00 96.12 89 LEU A CA 1
ATOM 712 C C . LEU A 1 89 ? -20.280 5.652 6.192 1.00 96.12 89 LEU A C 1
ATOM 714 O O . LEU A 1 89 ? -21.366 5.125 6.456 1.00 96.12 89 LEU A O 1
ATOM 718 N N . ASP A 1 90 ? -20.153 6.967 6.006 1.00 95.31 90 ASP A N 1
ATOM 719 C CA . ASP A 1 90 ? -21.261 7.919 6.107 1.00 95.31 90 ASP A CA 1
ATOM 720 C C . ASP A 1 90 ? -22.350 7.623 5.066 1.00 95.31 90 ASP A C 1
ATOM 722 O O . ASP A 1 90 ? -23.548 7.649 5.371 1.00 95.31 90 ASP A O 1
ATOM 726 N N . TRP A 1 91 ? -21.948 7.288 3.837 1.00 95.44 91 TRP A N 1
ATOM 727 C CA . TRP A 1 91 ? -22.862 6.951 2.750 1.00 95.44 91 TRP A CA 1
ATOM 728 C C . TRP A 1 91 ? -23.671 5.682 3.043 1.00 95.44 91 TRP A C 1
ATOM 730 O O . TRP A 1 91 ? -24.888 5.670 2.799 1.00 95.44 91 TRP A O 1
ATOM 740 N N . TYR A 1 92 ? -23.026 4.640 3.586 1.00 96.00 92 TYR A N 1
ATOM 741 C CA . TYR A 1 92 ? -23.684 3.394 3.996 1.00 96.00 92 TYR A CA 1
ATOM 742 C C . TYR A 1 92 ? -24.619 3.621 5.188 1.00 96.00 92 TYR A C 1
ATOM 744 O O . TYR A 1 92 ? -25.756 3.138 5.179 1.00 96.00 92 TYR A O 1
ATOM 752 N N . LYS A 1 93 ? -24.189 4.405 6.184 1.00 95.62 93 LYS A N 1
ATOM 753 C CA . LYS A 1 93 ? -25.011 4.770 7.347 1.00 95.62 93 LYS A CA 1
ATOM 754 C C . LYS A 1 93 ? -26.269 5.530 6.940 1.00 95.62 93 LYS A C 1
ATOM 756 O O . LYS A 1 93 ? -27.366 5.157 7.351 1.00 95.62 93 LYS A O 1
ATOM 761 N N . ALA A 1 94 ? -26.141 6.539 6.078 1.00 95.69 94 ALA A N 1
ATOM 762 C CA . ALA A 1 94 ? -27.269 7.343 5.601 1.00 95.69 94 ALA A CA 1
ATOM 763 C C . ALA A 1 94 ? -28.344 6.522 4.861 1.00 95.69 94 ALA A C 1
ATOM 765 O O . ALA A 1 94 ? -29.480 6.972 4.720 1.00 95.69 94 ALA A O 1
ATOM 766 N N . ARG A 1 95 ? -27.999 5.317 4.391 1.00 96.75 95 ARG A N 1
ATOM 767 C CA . ARG A 1 95 ? -28.899 4.391 3.685 1.00 96.75 95 ARG A CA 1
ATOM 768 C C . ARG A 1 95 ? -29.374 3.218 4.538 1.00 96.75 95 ARG A C 1
ATOM 770 O O . ARG A 1 95 ? -30.089 2.359 4.034 1.00 96.75 95 ARG A O 1
ATOM 777 N N . GLY A 1 96 ? -28.994 3.179 5.815 1.00 95.69 96 GLY A N 1
ATOM 778 C CA . GLY A 1 96 ? -29.346 2.087 6.721 1.00 95.69 96 GLY A CA 1
ATOM 779 C C . GLY A 1 96 ? -28.620 0.772 6.421 1.00 95.69 96 GLY A C 1
ATOM 780 O O . GLY A 1 96 ? -29.092 -0.284 6.831 1.00 95.69 96 GLY A O 1
ATOM 781 N N . PHE A 1 97 ? -27.493 0.818 5.702 1.00 96.25 97 PHE A N 1
ATOM 782 C CA . PHE A 1 97 ? -26.679 -0.362 5.382 1.00 96.25 97 PHE A CA 1
ATOM 783 C C . PHE A 1 97 ? -25.581 -0.641 6.413 1.00 96.25 97 PHE A C 1
ATOM 785 O O . PHE A 1 97 ? -25.032 -1.739 6.438 1.00 96.25 97 PHE A O 1
ATOM 792 N N . LEU A 1 98 ? -25.274 0.333 7.270 1.00 94.31 98 LEU A N 1
ATOM 793 C CA . LEU A 1 98 ? -24.319 0.195 8.363 1.00 94.31 98 LEU A CA 1
ATOM 794 C C . LEU A 1 98 ? -25.062 0.216 9.702 1.00 94.31 98 LEU A C 1
ATOM 796 O O . LEU A 1 98 ? -25.855 1.123 9.957 1.00 94.31 98 LEU A O 1
ATOM 800 N N . MET A 1 99 ? -24.801 -0.777 10.555 1.00 87.50 99 MET A N 1
ATOM 801 C CA . MET A 1 99 ? -25.310 -0.787 11.926 1.00 87.50 99 MET A CA 1
ATOM 802 C C . MET A 1 99 ? -24.314 -0.103 12.863 1.00 87.50 99 MET A C 1
ATOM 804 O O . MET A 1 99 ? -23.156 -0.507 12.939 1.00 87.50 99 MET A O 1
ATOM 808 N N . GLY A 1 100 ? -24.791 0.889 13.614 1.00 86.06 100 GLY A N 1
ATOM 809 C CA . GLY A 1 100 ? -23.978 1.647 14.563 1.00 86.06 100 GLY A CA 1
ATOM 810 C C . GLY A 1 100 ? -23.172 2.780 13.924 1.00 86.06 100 GLY A C 1
ATOM 811 O O . GLY A 1 100 ? -23.344 3.116 12.753 1.00 86.06 100 GLY A O 1
ATOM 812 N N . ASP A 1 101 ? -22.300 3.372 14.738 1.00 87.75 101 ASP A N 1
ATOM 813 C CA . ASP A 1 101 ? -21.494 4.542 14.393 1.00 87.75 101 ASP A CA 1
ATOM 814 C C . ASP A 1 101 ? -20.021 4.137 14.286 1.00 87.75 101 ASP A C 1
ATOM 816 O O . ASP A 1 101 ? -19.262 4.285 15.241 1.00 87.75 101 ASP A O 1
ATOM 820 N N . LEU A 1 102 ? -19.640 3.573 13.136 1.00 94.31 102 LEU A N 1
ATOM 821 C CA . LEU A 1 102 ? -18.250 3.235 12.827 1.00 94.31 102 LEU A CA 1
ATOM 822 C C . LEU A 1 102 ? -17.551 4.446 12.197 1.00 94.31 102 LEU A C 1
ATOM 824 O O . LEU A 1 102 ? -18.064 5.013 11.231 1.00 94.31 102 LEU A O 1
ATOM 828 N N . THR A 1 103 ? -16.379 4.814 12.711 1.00 95.56 103 THR A N 1
ATOM 829 C CA . THR A 1 103 ? -15.503 5.820 12.087 1.00 95.56 103 THR A CA 1
ATOM 830 C C . THR A 1 103 ? -14.359 5.163 11.320 1.00 95.56 103 THR A C 1
ATOM 832 O O . THR A 1 103 ? -14.018 3.999 11.555 1.00 95.56 103 THR A O 1
ATOM 835 N N . ALA A 1 104 ? -13.735 5.906 10.407 1.00 96.06 104 ALA A N 1
ATOM 836 C CA . ALA A 1 104 ? -12.591 5.412 9.647 1.00 96.06 104 ALA A CA 1
ATOM 837 C C . ALA A 1 104 ? -11.429 4.989 10.566 1.00 96.06 104 ALA A C 1
ATOM 839 O O . ALA A 1 104 ? -10.802 3.963 10.322 1.00 96.06 104 ALA A O 1
ATOM 840 N N . GLU A 1 105 ? -11.183 5.712 11.661 1.00 96.25 105 GLU A N 1
ATOM 841 C CA . GLU A 1 105 ? -10.135 5.397 12.647 1.00 96.25 105 GLU A CA 1
ATOM 842 C C . GLU A 1 105 ? -10.400 4.092 13.403 1.00 96.25 105 GLU A C 1
ATOM 844 O O . GLU A 1 105 ? -9.469 3.460 13.892 1.00 96.25 105 GLU A O 1
ATOM 849 N N . GLN A 1 106 ? -11.661 3.674 13.512 1.00 95.06 106 GLN A N 1
ATOM 850 C CA . GLN A 1 106 ? -12.016 2.381 14.097 1.00 95.06 106 GLN A CA 1
ATOM 851 C C . GLN A 1 106 ? -11.916 1.241 13.078 1.00 95.06 106 GLN A C 1
ATOM 853 O O . GLN A 1 106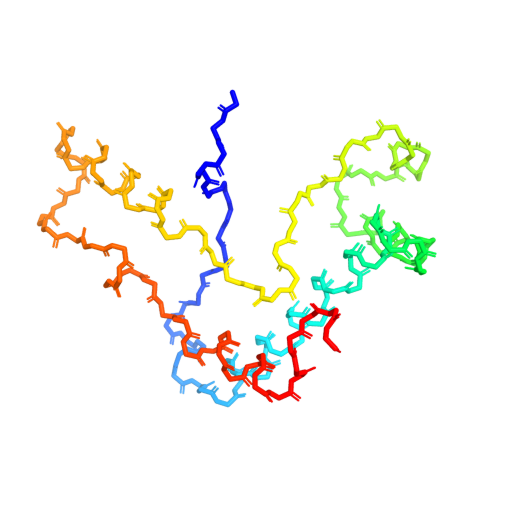 ? -11.751 0.084 13.463 1.00 95.06 106 GLN A O 1
ATOM 858 N N . ALA A 1 107 ? -12.049 1.554 11.787 1.00 93.94 107 ALA A N 1
ATOM 859 C CA . ALA A 1 107 ? -11.997 0.583 10.699 1.00 93.94 107 ALA A CA 1
ATOM 860 C C . ALA A 1 107 ? -10.570 0.319 10.191 1.00 93.94 107 ALA A C 1
ATOM 862 O O . ALA A 1 107 ? -10.311 -0.748 9.635 1.00 93.94 107 ALA A O 1
ATOM 863 N N . VAL A 1 108 ? -9.654 1.277 10.361 1.00 96.94 108 VAL A N 1
ATOM 864 C CA . VAL A 1 108 ? -8.296 1.224 9.810 1.00 96.94 108 VAL A CA 1
ATOM 865 C C . VAL A 1 108 ? -7.262 1.124 10.924 1.00 96.94 108 VAL A C 1
ATOM 867 O O . VAL A 1 108 ? -7.153 2.005 11.772 1.00 96.94 108 VAL A O 1
ATOM 870 N N . ASP A 1 109 ? -6.446 0.075 10.863 1.00 96.06 109 ASP A N 1
ATOM 871 C CA . ASP A 1 109 ? -5.257 -0.096 11.695 1.00 96.06 109 ASP A CA 1
ATOM 872 C C . ASP A 1 109 ? -4.000 0.177 10.857 1.00 96.06 109 ASP A C 1
ATOM 874 O O . ASP A 1 109 ? -3.605 -0.639 10.021 1.00 96.06 109 ASP A O 1
ATOM 878 N N . ASN A 1 110 ? -3.371 1.331 11.086 1.00 97.25 110 ASN A N 1
ATOM 879 C CA . ASN A 1 110 ? -2.137 1.720 10.399 1.00 97.25 110 ASN A CA 1
ATOM 880 C C . ASN A 1 110 ? -0.868 1.168 11.062 1.00 97.25 110 ASN A C 1
ATOM 882 O O . ASN A 1 110 ? 0.205 1.324 10.490 1.00 97.25 110 ASN A O 1
ATOM 886 N N . SER A 1 111 ? -0.946 0.470 12.201 1.00 97.56 111 SER A N 1
ATOM 887 C CA . SER A 1 111 ? 0.248 0.079 12.969 1.00 97.56 111 SER A CA 1
ATOM 888 C C . SER A 1 111 ? 1.247 -0.777 12.178 1.00 97.56 111 SER A C 1
ATOM 890 O O . SER A 1 111 ? 2.457 -0.686 12.390 1.00 97.56 111 SER A O 1
ATOM 892 N N . TYR A 1 112 ? 0.771 -1.588 11.229 1.00 98.31 112 TYR A N 1
ATOM 893 C CA . TYR A 1 112 ? 1.634 -2.371 10.340 1.00 98.31 112 TYR A CA 1
ATOM 894 C C . TYR A 1 112 ? 2.280 -1.525 9.241 1.00 98.31 112 TYR A C 1
ATOM 896 O O . TYR A 1 112 ? 3.415 -1.807 8.855 1.00 98.31 112 TYR A O 1
ATOM 904 N N . VAL A 1 113 ? 1.557 -0.524 8.730 1.00 98.31 113 VAL A N 1
ATOM 905 C CA . VAL A 1 113 ? 2.078 0.432 7.746 1.00 98.31 113 VAL A CA 1
ATOM 906 C C . VAL A 1 113 ? 3.141 1.299 8.409 1.00 98.31 113 VAL A C 1
ATOM 908 O O . VAL A 1 113 ? 4.257 1.363 7.906 1.00 98.31 113 VAL A O 1
ATOM 911 N N . ASP A 1 114 ? 2.834 1.858 9.580 1.00 98.62 114 ASP A N 1
ATOM 912 C CA . ASP A 1 114 ? 3.761 2.662 10.379 1.00 98.62 114 ASP A CA 1
ATOM 913 C C . ASP A 1 114 ? 5.048 1.880 10.667 1.00 98.62 114 ASP A C 1
ATOM 915 O O . ASP A 1 114 ? 6.138 2.355 10.368 1.00 98.62 114 ASP A O 1
ATOM 919 N N . PHE A 1 115 ? 4.933 0.625 11.124 1.00 98.69 115 PHE A N 1
ATOM 920 C CA . PHE A 1 115 ? 6.093 -0.244 11.345 1.00 98.69 115 PHE A CA 1
ATOM 921 C C . PHE A 1 115 ? 6.967 -0.408 10.092 1.00 98.69 115 PHE A C 1
ATOM 923 O O . PHE A 1 115 ? 8.196 -0.408 10.173 1.00 98.69 115 PHE A O 1
ATOM 930 N N . ALA A 1 116 ? 6.343 -0.606 8.932 1.00 98.69 116 ALA A N 1
ATOM 931 C CA . ALA A 1 116 ? 7.067 -0.809 7.689 1.00 98.69 116 ALA A CA 1
ATOM 932 C C . ALA A 1 116 ? 7.724 0.484 7.189 1.00 98.69 116 ALA A C 1
ATOM 934 O O . ALA A 1 116 ? 8.867 0.435 6.741 1.00 98.69 116 ALA A O 1
ATOM 935 N N . VAL A 1 117 ? 7.049 1.628 7.303 1.00 98.56 117 VAL A N 1
ATOM 936 C CA . VAL A 1 117 ? 7.607 2.939 6.941 1.00 98.56 117 VAL A CA 1
ATOM 937 C C . VAL A 1 117 ? 8.745 3.327 7.883 1.00 98.56 117 VAL A C 1
ATOM 939 O O . VAL A 1 117 ? 9.785 3.772 7.408 1.00 98.56 117 VAL A O 1
ATOM 942 N N . ASP A 1 118 ? 8.616 3.081 9.188 1.00 98.50 118 ASP A N 1
ATOM 943 C CA . ASP A 1 118 ? 9.689 3.310 10.164 1.00 98.50 118 ASP A CA 1
ATOM 944 C C . ASP A 1 118 ? 10.949 2.496 9.831 1.00 98.50 118 ASP A C 1
ATOM 946 O O . ASP A 1 118 ? 12.073 2.970 10.001 1.00 98.50 118 ASP A O 1
ATOM 950 N N . LEU A 1 119 ? 10.773 1.267 9.335 1.00 98.44 119 LEU A N 1
ATOM 951 C CA . LEU A 1 119 ? 11.878 0.397 8.937 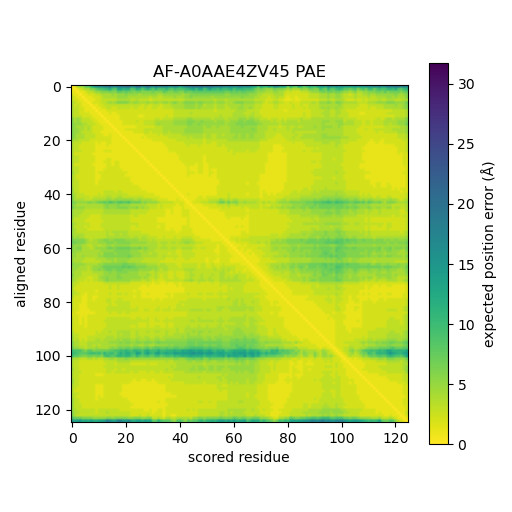1.00 98.44 119 LEU A CA 1
ATOM 952 C C . LEU A 1 119 ? 12.491 0.791 7.585 1.00 98.44 119 LEU A C 1
ATOM 954 O O . LEU A 1 119 ? 13.707 0.710 7.417 1.00 98.44 119 LEU A O 1
ATOM 958 N N . LEU A 1 120 ? 11.655 1.145 6.607 1.00 98.38 120 LEU A N 1
ATOM 959 C CA . LEU A 1 120 ? 12.070 1.382 5.221 1.00 98.38 120 LEU A CA 1
ATOM 960 C C . LEU A 1 120 ? 12.406 2.853 4.923 1.00 98.38 120 LEU A C 1
ATOM 962 O O . LEU A 1 120 ? 12.898 3.139 3.831 1.00 98.38 120 LEU A O 1
ATOM 966 N N . GLY A 1 121 ? 12.102 3.776 5.839 1.00 98.31 121 GLY A N 1
ATOM 967 C CA . GLY A 1 121 ? 12.063 5.218 5.579 1.00 98.31 121 GLY A CA 1
ATOM 968 C C . GLY A 1 121 ? 10.856 5.612 4.723 1.00 98.31 121 GLY A C 1
ATOM 969 O O . GLY A 1 121 ? 10.259 4.762 4.060 1.00 98.31 121 GLY A O 1
ATOM 970 N N . LYS A 1 122 ? 10.485 6.896 4.713 1.00 97.62 122 LYS A N 1
ATOM 971 C CA . LYS A 1 122 ? 9.442 7.405 3.808 1.00 97.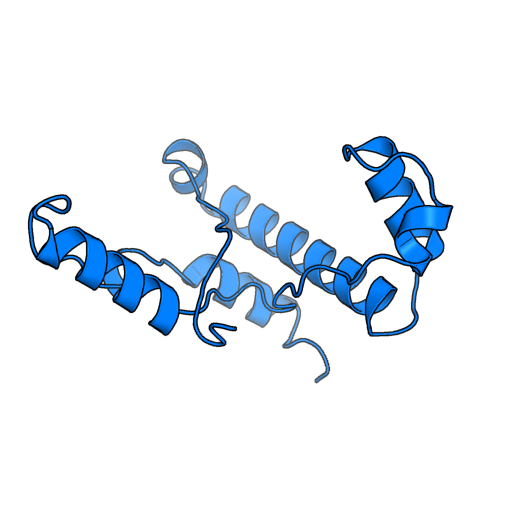62 122 LYS A CA 1
ATOM 972 C C . LYS A 1 122 ? 9.914 7.364 2.362 1.00 97.62 122 LYS A C 1
ATOM 974 O O . LYS A 1 122 ? 11.091 7.570 2.075 1.00 97.62 122 LYS A O 1
ATOM 979 N N . TYR A 1 123 ? 9.001 7.091 1.440 1.00 97.44 123 TYR A N 1
ATOM 980 C CA . TYR A 1 123 ? 9.358 7.039 0.030 1.00 97.44 123 TYR A CA 1
ATOM 981 C C . TYR A 1 123 ? 9.759 8.422 -0.511 1.00 97.44 123 TYR A C 1
ATOM 983 O O . TYR A 1 123 ? 8.988 9.377 -0.437 1.00 97.44 123 TYR A O 1
ATOM 991 N N . GLY A 1 124 ? 10.956 8.507 -1.100 1.00 91.31 124 GLY A N 1
ATOM 992 C CA . GLY A 1 124 ? 11.480 9.725 -1.727 1.00 91.31 124 GLY A CA 1
ATOM 993 C C . GLY A 1 124 ? 12.198 10.701 -0.788 1.00 91.31 124 GLY A C 1
ATOM 994 O O . GLY A 1 124 ? 12.624 11.754 -1.265 1.00 91.31 124 GLY A O 1
ATOM 995 N N . GLU A 1 125 ? 12.341 10.368 0.499 1.00 77.75 125 GLU A N 1
ATOM 996 C CA . GLU A 1 125 ? 13.221 11.077 1.448 1.00 77.75 125 GLU A CA 1
ATOM 997 C C . GLU A 1 125 ? 14.653 10.514 1.454 1.00 77.75 125 GLU A C 1
ATOM 999 O O . GLU A 1 125 ? 14.832 9.299 1.197 1.00 77.75 125 GLU A O 1
#